Protein AF-A0A250FN52-F1 (afdb_monomer)

Secondary structure (DSSP, 8-state):
--EE----SSPPP-TTEEEEEEEEETTEEEEEEE-TT--EEEEEEESEEEEEE-S-TTPEEEEEEEEEEEETTEEEEEEEEEETTT-SEEEEEEEE-

Mean predicted aligned error: 5.68 Å

Nearest PDB structures (foldseek):
  8jr3-assembly2_F  TM=3.611E-01  e=1.504E-01  Hendra virus horse/Australia/Hendra/1994
  6vy6-assembly1_A  TM=3.666E-01  e=4.525E-01  Henipavirus hendraense
  6vy4-assembly1_A  TM=3.700E-01  e=4.769E-01  Henipavirus hendraense
  7txz-assembly1_A  TM=3.564E-01  e=5.297E-01  Henipavirus nipahense
  6q84-assembly1_C  TM=3.664E-01  e=1.226E+00  Saccharomyces cerevisiae S288C

Radius of gyration: 12.92 Å; Cα contacts (8 Å, |Δi|>4): 225; chains: 1; bounding box: 29×29×34 Å

Organism: NCBI:txid1017

Solvent-accessible surface area (backbone atoms only — not comparable to full-atom values): 5523 Å² total; per-residue (Å²): 124,82,46,74,69,84,82,67,97,57,66,74,84,44,61,62,12,26,50,74,45,80,47,77,56,95,68,32,42,35,45,28,36,30,39,81,85,72,49,74,47,43,39,41,41,55,57,66,80,44,77,52,70,75,80,60,76,70,40,46,24,46,43,50,48,62,46,82,50,79,55,98,90,39,48,34,42,35,43,38,34,23,28,55,88,75,73,41,76,37,35,38,38,30,26,55,112

Structure (mmCIF, N/CA/C/O backbone):
data_AF-A0A250FN52-F1
#
_entry.id   AF-A0A250FN52-F1
#
loop_
_atom_site.group_PDB
_atom_site.id
_atom_site.type_symbol
_atom_site.label_atom_id
_atom_site.label_alt_id
_atom_site.label_comp_id
_atom_sit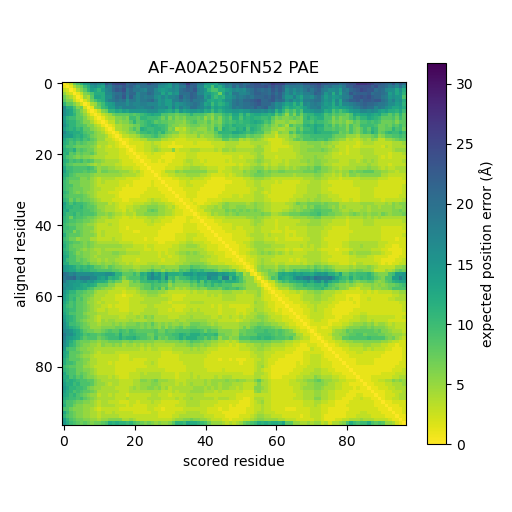e.label_asym_id
_atom_site.label_entity_id
_atom_site.label_seq_id
_atom_site.pdbx_PDB_ins_code
_atom_site.Cartn_x
_atom_site.Cartn_y
_atom_site.Cartn_z
_atom_site.occupancy
_atom_site.B_iso_or_equiv
_atom_site.auth_seq_id
_atom_site.auth_comp_id
_atom_site.auth_asym_id
_atom_site.auth_atom_id
_atom_site.pdbx_PDB_model_num
ATOM 1 N N . MET A 1 1 ? -1.588 -16.555 -3.034 1.00 40.34 1 MET A N 1
ATOM 2 C CA . MET A 1 1 ? -2.085 -16.630 -1.644 1.00 40.34 1 MET A CA 1
ATOM 3 C C . MET A 1 1 ? -2.516 -15.227 -1.284 1.00 40.34 1 MET A C 1
ATOM 5 O O . MET A 1 1 ? -1.674 -14.344 -1.355 1.00 40.34 1 MET A O 1
ATOM 9 N N . ASP A 1 2 ? -3.797 -15.020 -0.983 1.00 45.38 2 ASP A N 1
ATOM 10 C CA . ASP A 1 2 ? -4.304 -13.715 -0.552 1.00 45.38 2 ASP A CA 1
ATOM 11 C C . ASP A 1 2 ? -3.856 -13.479 0.892 1.00 45.38 2 ASP A C 1
ATOM 13 O O . ASP A 1 2 ? -4.302 -14.162 1.816 1.00 45.38 2 ASP A O 1
ATOM 17 N N . SER A 1 3 ? -2.923 -12.554 1.090 1.00 53.44 3 SER A N 1
ATOM 18 C CA . SER A 1 3 ? -2.484 -12.135 2.420 1.00 53.44 3 SER A CA 1
ATOM 19 C C . SER A 1 3 ? -3.480 -11.117 2.971 1.00 53.44 3 SER A C 1
ATOM 21 O O . SER A 1 3 ? -3.559 -9.981 2.497 1.00 53.44 3 SER A O 1
ATOM 23 N N . LEU A 1 4 ? -4.260 -11.529 3.972 1.00 49.25 4 LEU A N 1
ATOM 24 C CA . LEU A 1 4 ? -5.088 -10.620 4.759 1.00 49.25 4 LEU A CA 1
ATOM 25 C C . LEU A 1 4 ? -4.156 -9.756 5.626 1.00 49.25 4 LEU A C 1
ATOM 27 O O . LEU A 1 4 ? -3.379 -10.293 6.418 1.00 49.25 4 LEU A O 1
ATOM 31 N N . PHE A 1 5 ? -4.188 -8.435 5.457 1.00 57.41 5 PHE A N 1
ATOM 32 C CA . PHE A 1 5 ? -3.276 -7.531 6.159 1.00 57.41 5 PHE A CA 1
ATOM 33 C C . PHE A 1 5 ? -3.875 -7.153 7.526 1.00 57.41 5 PHE A C 1
ATOM 35 O O . PHE A 1 5 ? -4.737 -6.286 7.601 1.00 57.41 5 PHE A O 1
ATOM 42 N N . LEU A 1 6 ? -3.465 -7.842 8.601 1.00 52.12 6 LEU A N 1
ATOM 43 C CA . LEU A 1 6 ? -4.045 -7.704 9.956 1.00 52.12 6 LEU A CA 1
ATOM 44 C C . LEU A 1 6 ? -3.027 -7.339 11.060 1.00 52.12 6 LEU A C 1
ATOM 46 O O . LEU A 1 6 ? -3.176 -7.762 12.202 1.00 52.12 6 LEU A O 1
ATOM 50 N N . GLY A 1 7 ? -1.992 -6.552 10.755 1.00 52.28 7 GLY A N 1
ATOM 51 C CA . GLY A 1 7 ? -1.130 -5.991 11.810 1.00 52.28 7 GLY A CA 1
ATOM 52 C C . GLY A 1 7 ? 0.360 -6.198 11.599 1.00 52.28 7 GLY A C 1
ATOM 53 O O . GLY A 1 7 ? 1.032 -6.809 12.425 1.00 52.28 7 GLY A O 1
ATOM 54 N N . ILE A 1 8 ? 0.886 -5.666 10.498 1.00 56.09 8 ILE A N 1
ATOM 55 C CA . ILE A 1 8 ? 2.330 -5.476 10.345 1.00 56.09 8 ILE A CA 1
ATOM 56 C C . ILE A 1 8 ? 2.627 -4.011 10.654 1.00 56.09 8 ILE A C 1
ATOM 58 O O . ILE A 1 8 ? 1.983 -3.138 10.077 1.00 56.09 8 ILE A O 1
ATOM 62 N N . ASP A 1 9 ? 3.612 -3.732 11.513 1.00 57.59 9 ASP A N 1
ATOM 63 C CA . ASP A 1 9 ? 4.033 -2.355 11.829 1.00 57.59 9 ASP A CA 1
ATOM 64 C C . ASP A 1 9 ? 4.478 -1.580 10.576 1.00 57.59 9 ASP A C 1
ATOM 66 O O . ASP A 1 9 ? 4.441 -0.347 10.553 1.00 57.59 9 ASP A O 1
ATOM 70 N N . ARG A 1 10 ? 4.911 -2.299 9.528 1.00 62.47 10 ARG A N 1
ATOM 71 C CA . ARG A 1 10 ? 5.365 -1.749 8.247 1.00 62.47 10 ARG A CA 1
ATOM 72 C C . ARG A 1 10 ? 4.967 -2.642 7.079 1.00 62.47 10 ARG A C 1
ATOM 74 O O . ARG A 1 10 ? 5.075 -3.866 7.158 1.00 62.47 10 ARG A O 1
ATOM 81 N N . PHE A 1 11 ? 4.564 -2.016 5.980 1.00 71.88 11 PHE A N 1
ATOM 82 C CA . PHE A 1 11 ? 4.412 -2.688 4.695 1.00 71.88 11 PHE A CA 1
ATOM 83 C C . PHE A 1 11 ? 5.775 -3.180 4.173 1.00 71.88 11 PHE A C 1
ATOM 85 O O . PHE A 1 11 ? 6.787 -2.525 4.444 1.00 71.88 11 PHE A O 1
ATOM 92 N N . PRO A 1 12 ? 5.853 -4.315 3.451 1.00 69.25 12 PRO A N 1
ATOM 93 C CA . PRO A 1 12 ? 7.108 -4.720 2.831 1.00 69.25 12 PRO A CA 1
ATOM 94 C C . PRO A 1 12 ? 7.574 -3.668 1.821 1.00 69.25 12 PRO A C 1
ATOM 96 O O . PRO A 1 12 ? 6.758 -3.013 1.172 1.00 69.25 12 PRO A O 1
ATOM 99 N N . THR A 1 13 ? 8.886 -3.529 1.657 1.00 72.81 13 THR A N 1
ATOM 100 C CA . THR A 1 13 ? 9.454 -2.667 0.620 1.00 72.81 13 THR A CA 1
ATOM 101 C C . THR A 1 13 ? 9.225 -3.301 -0.755 1.00 72.81 13 THR A C 1
ATOM 103 O O . THR A 1 13 ? 9.601 -4.452 -0.970 1.00 72.81 13 THR A O 1
ATOM 106 N N . TYR A 1 14 ? 8.617 -2.549 -1.674 1.00 77.31 14 TYR A N 1
ATOM 107 C CA . TYR A 1 14 ? 8.353 -2.940 -3.067 1.00 77.31 14 TYR A CA 1
ATOM 108 C C . TYR A 1 14 ? 9.069 -2.001 -4.051 1.00 77.31 14 TYR A C 1
ATOM 110 O O . TYR A 1 14 ? 8.481 -1.573 -5.039 1.00 77.31 14 TYR A O 1
ATOM 118 N N . THR A 1 15 ? 10.329 -1.655 -3.767 1.00 74.62 15 THR A N 1
ATOM 119 C CA . THR A 1 15 ? 11.183 -0.913 -4.712 1.00 74.62 15 THR A CA 1
ATOM 120 C C . THR A 1 15 ? 11.241 -1.659 -6.045 1.00 74.62 15 THR A C 1
ATOM 122 O O . THR A 1 15 ? 11.391 -2.885 -6.043 1.00 74.62 15 THR A O 1
ATOM 125 N N . ASP A 1 16 ? 11.116 -0.937 -7.157 1.00 80.81 16 ASP A N 1
ATOM 126 C CA . ASP A 1 16 ? 11.084 -1.482 -8.527 1.00 80.81 16 ASP A CA 1
ATOM 127 C C . ASP A 1 16 ? 9.886 -2.418 -8.813 1.00 80.81 16 ASP A C 1
ATOM 129 O O . ASP A 1 16 ? 9.894 -3.201 -9.767 1.00 80.81 16 ASP A O 1
ATOM 133 N N . GLY A 1 17 ? 8.854 -2.389 -7.963 1.00 87.38 17 GLY A N 1
ATOM 134 C CA . GLY A 1 17 ? 7.561 -3.013 -8.234 1.00 87.38 17 GLY A CA 1
ATOM 135 C C . GLY A 1 17 ? 6.596 -2.046 -8.913 1.00 87.38 17 GLY A C 1
ATOM 136 O O . GLY A 1 17 ? 6.850 -0.855 -8.979 1.00 87.38 17 GLY A O 1
ATOM 137 N N . GLN A 1 18 ? 5.449 -2.537 -9.369 1.00 90.19 18 GLN A N 1
ATOM 138 C CA . GLN A 1 18 ? 4.388 -1.716 -9.952 1.00 90.19 18 GLN A CA 1
ATOM 139 C C . GLN A 1 18 ? 3.021 -2.084 -9.380 1.00 90.19 18 GLN A C 1
ATOM 141 O O . GLN A 1 18 ? 2.769 -3.232 -8.988 1.00 90.19 18 GLN A O 1
ATOM 146 N N . ILE A 1 19 ? 2.113 -1.108 -9.369 1.00 89.12 19 ILE A N 1
ATOM 147 C CA . ILE A 1 19 ? 0.695 -1.354 -9.093 1.00 89.12 19 ILE A CA 1
ATOM 148 C C . ILE A 1 19 ? 0.079 -1.986 -10.342 1.00 89.12 19 ILE A C 1
ATOM 150 O O . ILE A 1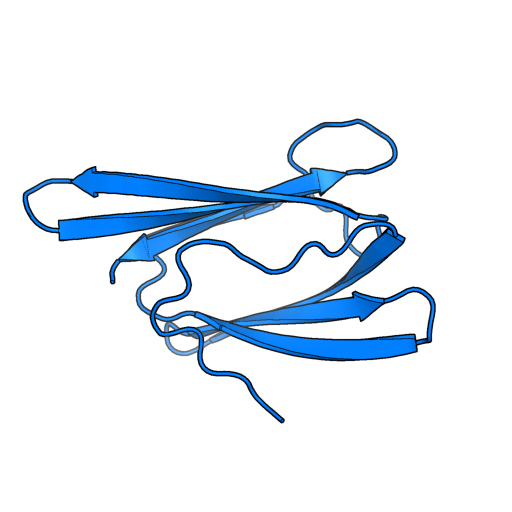 19 ? -0.059 -1.325 -11.371 1.00 89.12 19 ILE A O 1
ATOM 154 N N . PHE A 1 20 ? -0.300 -3.260 -10.234 1.00 87.19 20 PHE A N 1
ATOM 155 C CA . PHE A 1 20 ? -0.889 -4.032 -11.327 1.00 87.19 20 PHE A CA 1
ATOM 156 C C . PHE A 1 20 ? -2.416 -3.914 -11.360 1.00 87.19 20 PHE A C 1
ATOM 158 O O . PHE A 1 20 ? -3.013 -3.749 -12.419 1.00 87.19 20 PHE A O 1
ATOM 165 N N . GLU A 1 21 ? -3.059 -3.985 -10.194 1.00 89.75 21 GLU A N 1
ATOM 166 C CA . GLU A 1 21 ? -4.512 -3.882 -10.077 1.00 89.75 21 GLU A CA 1
ATOM 167 C C . GLU A 1 21 ? -4.897 -3.244 -8.741 1.00 89.75 21 GLU A C 1
ATOM 169 O O . GLU A 1 21 ? -4.332 -3.561 -7.690 1.00 89.75 21 GLU A O 1
ATOM 174 N N . LEU A 1 22 ? -5.893 -2.361 -8.795 1.00 89.06 22 LEU A N 1
ATOM 175 C CA . LEU A 1 22 ? -6.561 -1.803 -7.630 1.00 89.06 22 LEU A CA 1
ATOM 176 C C . LEU A 1 22 ? -8.055 -2.093 -7.750 1.00 89.06 22 LEU A C 1
ATOM 178 O O . LEU A 1 22 ? -8.703 -1.653 -8.699 1.00 89.06 22 LEU A O 1
ATOM 182 N N . PHE A 1 23 ? -8.605 -2.821 -6.786 1.00 90.62 23 PHE A N 1
ATOM 183 C CA . PHE A 1 23 ? -10.005 -3.227 -6.806 1.00 90.62 23 PHE A CA 1
ATOM 184 C C . PHE A 1 23 ? -10.679 -2.913 -5.476 1.00 90.62 23 PHE A C 1
ATOM 186 O O . PHE A 1 23 ? -10.198 -3.324 -4.424 1.00 90.62 23 PHE A O 1
ATOM 193 N N . TYR A 1 24 ? -11.811 -2.209 -5.515 1.00 90.12 24 TYR A N 1
ATOM 194 C CA . TYR A 1 24 ? -12.585 -1.877 -4.322 1.00 90.12 24 TYR A CA 1
ATOM 195 C C . TYR A 1 24 ? -14.025 -2.372 -4.456 1.00 90.12 24 TYR A C 1
ATOM 197 O O . TYR A 1 24 ? -14.789 -1.873 -5.281 1.00 90.12 24 TYR A O 1
ATOM 205 N N . GLN A 1 25 ? -14.403 -3.355 -3.639 1.00 90.81 25 GLN A N 1
ATOM 206 C CA . GLN A 1 25 ? -15.765 -3.891 -3.599 1.00 90.81 25 GLN A CA 1
ATOM 207 C C . GLN A 1 25 ? -16.094 -4.395 -2.194 1.00 90.81 25 GLN A C 1
ATOM 209 O O . GLN A 1 25 ? -15.236 -4.955 -1.516 1.00 90.81 25 GLN A O 1
ATOM 214 N N . ASN A 1 26 ? -17.352 -4.236 -1.769 1.00 88.12 26 ASN A N 1
ATOM 215 C CA . ASN A 1 26 ? -17.856 -4.740 -0.485 1.00 88.12 26 ASN A CA 1
ATOM 216 C C . ASN A 1 26 ? -17.000 -4.297 0.719 1.00 88.12 26 ASN A C 1
ATOM 218 O O . ASN A 1 26 ? -16.736 -5.092 1.616 1.00 88.12 26 ASN A O 1
ATOM 222 N N . ASN A 1 27 ? -16.556 -3.034 0.725 1.00 85.19 27 ASN A N 1
ATOM 223 C CA . ASN A 1 27 ? -15.679 -2.446 1.749 1.00 85.19 27 ASN A CA 1
ATOM 224 C C . ASN A 1 27 ? -14.305 -3.124 1.896 1.00 85.19 27 ASN A C 1
ATOM 226 O O . ASN A 1 27 ? -13.646 -2.978 2.927 1.00 85.19 27 ASN A O 1
ATOM 230 N N . VAL A 1 28 ? -13.861 -3.842 0.863 1.00 89.81 28 VAL A N 1
ATOM 231 C CA . VAL A 1 28 ? -12.528 -4.438 0.785 1.00 89.81 28 VAL A CA 1
ATOM 232 C C . VAL A 1 28 ? -11.754 -3.764 -0.337 1.00 89.81 28 VAL A C 1
ATOM 234 O O . VAL A 1 28 ? -12.185 -3.794 -1.492 1.00 89.81 28 VAL A O 1
ATOM 237 N N . LEU A 1 29 ? -10.601 -3.183 -0.008 1.00 91.75 29 LEU A N 1
ATOM 238 C CA . LEU A 1 29 ? -9.623 -2.735 -0.993 1.00 91.75 29 LEU A CA 1
ATOM 239 C C . LEU A 1 29 ? -8.607 -3.844 -1.222 1.00 91.75 29 LEU A C 1
ATOM 241 O O . LEU A 1 29 ? -7.914 -4.261 -0.295 1.00 91.75 29 LEU A O 1
ATOM 245 N N . LYS A 1 30 ? -8.510 -4.305 -2.463 1.00 92.50 30 LYS A N 1
ATOM 246 C CA . LYS A 1 30 ? -7.467 -5.210 -2.920 1.00 92.50 30 LYS A CA 1
ATOM 247 C C . LYS A 1 30 ? -6.427 -4.426 -3.706 1.00 92.50 30 LYS A C 1
ATOM 249 O O . LYS A 1 30 ? -6.763 -3.752 -4.678 1.00 92.50 30 LYS A O 1
ATOM 254 N N . LEU A 1 31 ? -5.179 -4.531 -3.269 1.00 90.69 31 LEU A N 1
ATOM 255 C CA . LEU A 1 31 ? -4.010 -3.976 -3.937 1.00 90.69 31 LEU A CA 1
ATOM 256 C C . LEU A 1 31 ? -3.155 -5.132 -4.445 1.00 90.69 31 LEU A C 1
ATOM 258 O O . LEU A 1 31 ? -2.592 -5.882 -3.646 1.00 90.69 31 LEU A O 1
ATOM 262 N N . THR A 1 32 ? -3.053 -5.263 -5.760 1.00 91.12 32 THR A N 1
ATOM 263 C CA . THR A 1 32 ? -2.211 -6.264 -6.409 1.00 91.12 32 THR A CA 1
ATOM 264 C C . THR A 1 32 ? -0.953 -5.587 -6.928 1.00 91.12 32 THR A C 1
ATOM 266 O O . THR A 1 32 ? -1.011 -4.703 -7.786 1.00 91.12 32 THR A O 1
ATOM 269 N N . LEU A 1 33 ? 0.188 -6.009 -6.394 1.00 89.56 33 LEU A N 1
ATOM 270 C CA . LEU A 1 33 ? 1.511 -5.532 -6.768 1.00 89.56 33 LEU A CA 1
ATOM 271 C C . LEU A 1 33 ? 2.235 -6.596 -7.580 1.00 89.56 33 LEU A C 1
ATOM 273 O O . LEU A 1 33 ? 2.077 -7.794 -7.330 1.00 89.56 33 LEU A O 1
ATOM 277 N N . LYS A 1 34 ? 3.052 -6.144 -8.524 1.00 90.75 34 LYS A N 1
ATOM 278 C CA . LYS A 1 34 ? 3.923 -6.991 -9.330 1.00 90.75 34 LYS A CA 1
ATOM 279 C C . LYS A 1 34 ? 5.361 -6.512 -9.186 1.00 90.75 34 LYS A C 1
ATOM 281 O O . LYS A 1 34 ? 5.621 -5.336 -9.409 1.00 90.75 34 LYS A O 1
ATOM 286 N N . ASP A 1 35 ? 6.276 -7.395 -8.804 1.00 88.38 35 ASP A N 1
ATOM 287 C CA . ASP A 1 35 ? 7.703 -7.062 -8.734 1.00 88.38 35 ASP A CA 1
ATOM 288 C C . ASP A 1 35 ? 8.416 -7.239 -10.090 1.00 88.38 35 ASP A C 1
ATOM 290 O O . ASP A 1 35 ? 7.857 -7.780 -11.050 1.00 88.38 35 ASP A O 1
ATOM 294 N N . TYR A 1 36 ? 9.676 -6.802 -10.168 1.00 84.38 36 TYR A N 1
ATOM 295 C CA . TYR A 1 36 ? 10.527 -6.946 -11.356 1.00 84.38 36 TYR A CA 1
ATOM 296 C C . TYR A 1 36 ? 10.818 -8.408 -11.754 1.00 84.38 36 TYR A C 1
ATOM 298 O O . TYR A 1 36 ? 11.262 -8.667 -12.872 1.00 84.38 36 TYR A O 1
ATOM 306 N N . GLN A 1 37 ? 10.599 -9.375 -10.854 1.00 88.38 37 GLN A N 1
ATOM 307 C CA . GLN A 1 37 ? 10.714 -10.812 -11.132 1.00 88.38 37 GLN A CA 1
ATOM 308 C C . GLN A 1 37 ? 9.388 -11.407 -11.618 1.00 88.38 37 GLN A C 1
ATOM 310 O O . GLN A 1 37 ? 9.254 -12.631 -11.667 1.00 88.38 37 GLN A O 1
ATOM 315 N N . GLU A 1 38 ? 8.411 -10.561 -11.959 1.00 86.38 38 GLU A N 1
ATOM 316 C CA . GLU A 1 38 ? 7.065 -10.943 -12.382 1.00 86.38 38 GLU A CA 1
ATOM 317 C C . GLU A 1 38 ? 6.255 -11.656 -11.283 1.00 86.38 38 GLU A C 1
ATOM 319 O O . GLU A 1 38 ? 5.223 -12.273 -11.566 1.00 86.38 38 GLU A O 1
ATOM 324 N N . LYS A 1 39 ? 6.675 -11.578 -10.012 1.00 89.56 39 LYS A N 1
ATOM 325 C CA . LYS A 1 39 ? 5.907 -12.142 -8.898 1.00 89.56 39 LYS A CA 1
ATOM 326 C C . LYS A 1 39 ? 4.779 -11.198 -8.530 1.00 89.56 39 LYS A C 1
ATOM 328 O O . LYS A 1 39 ? 4.978 -9.999 -8.358 1.00 89.56 39 LYS A O 1
ATOM 333 N N . ILE A 1 40 ? 3.597 -11.780 -8.365 1.00 90.31 40 ILE A N 1
ATOM 334 C CA . ILE A 1 40 ? 2.371 -11.056 -8.047 1.00 90.31 40 ILE A CA 1
ATOM 335 C C . ILE A 1 40 ? 1.983 -11.333 -6.596 1.00 90.31 40 ILE A C 1
ATOM 337 O O . ILE A 1 40 ? 1.901 -12.492 -6.178 1.00 90.31 40 ILE A O 1
ATOM 341 N N . VAL A 1 41 ? 1.712 -10.269 -5.842 1.00 88.31 41 VAL A N 1
ATOM 342 C CA . VAL A 1 41 ? 1.215 -10.340 -4.465 1.00 88.31 41 VAL A CA 1
ATOM 343 C C . VAL A 1 41 ? -0.022 -9.463 -4.327 1.00 88.31 41 VAL A C 1
ATOM 345 O O . VAL A 1 41 ? -0.013 -8.299 -4.720 1.00 88.31 41 VAL A O 1
ATOM 348 N N . THR A 1 42 ? -1.078 -10.021 -3.737 1.00 90.44 42 THR A N 1
ATOM 349 C CA . THR A 1 42 ? -2.328 -9.305 -3.468 1.00 90.44 42 THR A CA 1
ATOM 350 C C . THR A 1 42 ? -2.506 -9.096 -1.970 1.00 90.44 42 THR A C 1
ATOM 352 O O . THR A 1 42 ? -2.416 -10.028 -1.163 1.00 90.44 42 THR A O 1
ATOM 355 N N .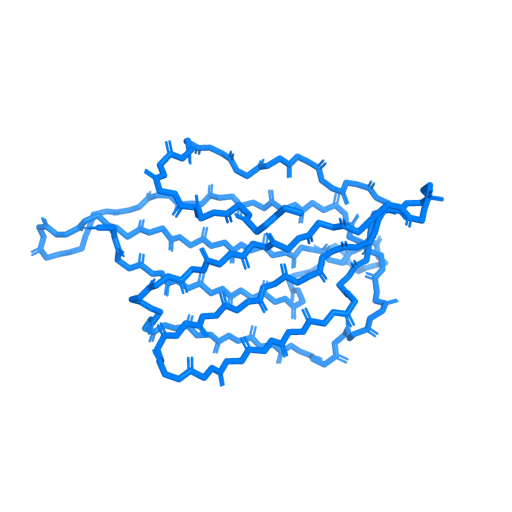 TYR A 1 43 ? -2.796 -7.852 -1.614 1.00 88.69 43 TYR A N 1
ATOM 356 C CA . TYR A 1 43 ? -3.096 -7.403 -0.264 1.00 88.69 43 TYR A CA 1
ATOM 357 C C . TYR A 1 43 ? -4.558 -7.027 -0.164 1.00 88.69 43 TYR A C 1
ATOM 359 O O . TYR A 1 43 ? -5.076 -6.354 -1.049 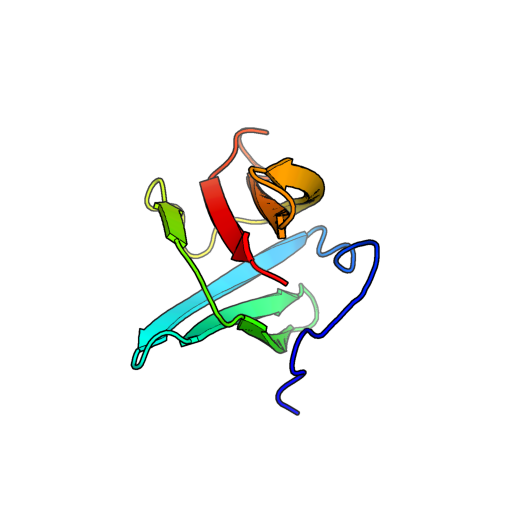1.00 88.69 43 TYR A O 1
ATOM 367 N N . SER A 1 44 ? -5.216 -7.451 0.911 1.00 90.38 44 SER A N 1
ATOM 368 C CA . SER A 1 44 ? -6.599 -7.067 1.201 1.00 90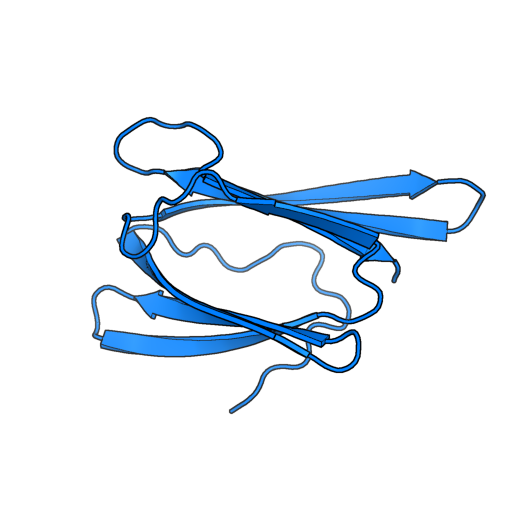.38 44 SER A CA 1
ATOM 369 C C . SER A 1 44 ? -6.654 -6.205 2.454 1.00 90.38 44 SER A C 1
ATOM 371 O O . SER A 1 44 ? -6.161 -6.617 3.505 1.00 90.38 44 SER A O 1
ATOM 373 N N . PHE A 1 45 ? -7.293 -5.046 2.333 1.00 89.31 45 PHE A N 1
ATOM 374 C CA . PHE A 1 45 ? -7.528 -4.095 3.410 1.00 89.31 45 PHE A CA 1
ATOM 375 C C . PHE A 1 45 ? -9.027 -3.918 3.633 1.00 89.31 45 PHE A C 1
ATOM 377 O O . PHE A 1 45 ? -9.805 -3.836 2.680 1.00 89.31 45 PHE A O 1
ATOM 384 N N . LEU A 1 46 ? -9.419 -3.856 4.901 1.00 90.69 46 LEU A N 1
ATOM 385 C CA . LEU A 1 46 ? -10.790 -3.627 5.352 1.00 90.69 46 LEU A CA 1
ATOM 386 C C . LEU A 1 46 ? -10.908 -2.221 5.945 1.00 90.69 46 LEU A C 1
ATOM 388 O O . LEU A 1 46 ? -9.895 -1.575 6.186 1.00 90.69 46 LEU A O 1
ATOM 392 N N . ASN A 1 47 ? -12.137 -1.757 6.191 1.00 89.88 47 ASN A N 1
ATOM 393 C CA . ASN A 1 47 ? -12.417 -0.503 6.909 1.00 89.88 47 ASN A CA 1
ATOM 394 C C . ASN A 1 47 ? -11.752 0.743 6.294 1.00 89.88 47 ASN A C 1
ATOM 396 O O . ASN A 1 47 ? -11.324 1.655 7.004 1.00 89.88 47 ASN A O 1
ATOM 400 N N . ILE A 1 48 ? -11.661 0.779 4.964 1.00 91.56 48 ILE A N 1
ATOM 401 C CA . ILE A 1 48 ? -11.112 1.911 4.216 1.00 91.56 48 ILE A CA 1
ATOM 402 C C . ILE A 1 48 ? -12.086 3.081 4.316 1.00 91.56 48 ILE A C 1
ATOM 404 O O . ILE A 1 48 ? -13.246 2.960 3.924 1.00 91.56 48 ILE A O 1
ATOM 408 N N . PHE A 1 49 ? -11.612 4.222 4.805 1.00 90.56 49 PHE A N 1
ATOM 409 C CA . PHE A 1 49 ? -12.423 5.441 4.918 1.00 90.56 49 PHE A CA 1
ATOM 410 C C . PHE A 1 49 ? -11.866 6.606 4.093 1.00 90.56 49 PHE A C 1
ATOM 412 O O . PHE A 1 49 ? -12.550 7.608 3.892 1.00 90.56 49 PHE A O 1
ATOM 419 N N . GLN A 1 50 ? -10.639 6.477 3.587 1.00 91.75 50 GLN A N 1
ATOM 420 C CA . GLN A 1 50 ? -10.034 7.430 2.665 1.00 91.75 50 GLN A CA 1
ATOM 421 C C . GLN A 1 50 ? -9.253 6.670 1.593 1.00 91.75 50 GLN A C 1
ATOM 423 O O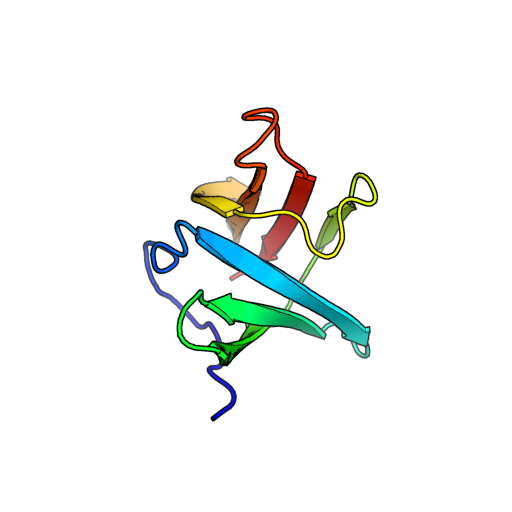 . GLN A 1 50 ? -8.461 5.792 1.918 1.00 91.75 50 GLN A O 1
ATOM 428 N N . LEU A 1 51 ? -9.453 7.030 0.326 1.00 91.06 51 LEU A N 1
ATOM 429 C CA . LEU A 1 51 ? -8.710 6.515 -0.823 1.00 91.06 51 LEU A CA 1
ATOM 430 C C . LEU A 1 51 ? -8.508 7.660 -1.819 1.00 91.06 51 LEU A C 1
ATOM 432 O O . LEU A 1 51 ? -9.456 8.381 -2.127 1.00 91.06 51 LEU A O 1
ATOM 436 N N . SER A 1 52 ? -7.286 7.822 -2.312 1.00 90.25 52 SER A N 1
ATOM 437 C CA . SER A 1 52 ? -6.924 8.792 -3.344 1.00 90.25 52 SER A CA 1
ATOM 438 C C . SER A 1 52 ? -5.968 8.154 -4.339 1.00 90.25 52 SER A C 1
ATOM 440 O O . SER A 1 52 ? -5.084 7.388 -3.951 1.00 90.25 52 SER A O 1
ATOM 442 N N . PHE A 1 53 ? -6.140 8.490 -5.613 1.00 86.38 53 PHE A N 1
ATOM 443 C CA . PHE A 1 53 ? -5.297 8.020 -6.704 1.00 86.38 53 PHE A CA 1
ATOM 444 C C . PHE A 1 53 ? -5.107 9.144 -7.724 1.00 86.38 53 PHE A C 1
ATOM 446 O O . PHE A 1 53 ? -6.068 9.812 -8.101 1.00 86.38 53 PHE A O 1
ATOM 453 N N . GLU A 1 54 ? -3.876 9.333 -8.192 1.00 81.19 54 GLU A N 1
ATOM 454 C CA . GLU A 1 54 ? -3.526 10.377 -9.168 1.00 81.19 54 GLU A CA 1
ATOM 455 C C . GLU A 1 54 ? -3.382 9.830 -10.610 1.00 81.19 54 GLU A C 1
ATOM 457 O O . GLU A 1 54 ? -2.813 10.484 -11.475 1.00 81.19 54 GLU A O 1
ATOM 462 N N . ASN A 1 55 ? -3.975 8.659 -10.902 1.00 67.56 55 ASN A N 1
ATOM 463 C CA . ASN A 1 55 ? -4.015 7.984 -12.220 1.00 67.56 55 ASN A CA 1
ATOM 464 C C . ASN A 1 55 ? -2.704 7.358 -12.742 1.00 67.56 55 ASN A C 1
ATOM 466 O O . ASN A 1 55 ? -2.574 7.115 -13.941 1.00 67.56 55 ASN A O 1
ATOM 470 N N . TYR A 1 56 ? -1.769 6.996 -11.868 1.00 67.44 56 TYR A N 1
ATOM 471 C CA . TYR A 1 56 ? -0.490 6.392 -12.266 1.00 67.44 56 TYR A CA 1
ATOM 472 C C . TYR A 1 56 ? -0.467 4.851 -12.193 1.00 67.44 56 TYR A C 1
ATOM 474 O O . TYR A 1 56 ? 0.349 4.245 -11.502 1.00 67.44 56 TYR A O 1
ATOM 482 N N . LEU A 1 57 ? -1.393 4.179 -12.884 1.00 67.50 57 LEU A N 1
ATOM 483 C CA . LEU A 1 57 ? -1.351 2.712 -12.986 1.00 67.50 57 LEU A CA 1
ATOM 484 C C . LEU A 1 57 ? -0.178 2.271 -13.879 1.00 67.50 57 LEU A C 1
ATOM 486 O O . LEU A 1 57 ? 0.046 2.866 -14.933 1.00 67.50 57 LEU A O 1
ATOM 490 N N . ASN A 1 58 ? 0.523 1.201 -13.485 1.00 74.06 58 ASN A N 1
ATOM 491 C CA . ASN A 1 58 ? 1.777 0.720 -14.094 1.00 74.06 58 ASN A CA 1
ATOM 492 C C . ASN A 1 58 ? 2.988 1.654 -13.934 1.00 74.06 58 ASN A C 1
ATOM 494 O O . ASN A 1 58 ? 3.926 1.585 -14.728 1.00 74.06 58 ASN A O 1
ATOM 498 N N . GLU A 1 59 ? 2.974 2.537 -12.937 1.00 81.81 59 GLU A N 1
ATOM 499 C CA . GLU A 1 59 ? 4.174 3.270 -12.557 1.00 81.81 59 GLU A CA 1
ATOM 500 C C . GLU A 1 59 ? 5.027 2.457 -11.576 1.00 81.81 59 GLU A C 1
ATOM 502 O O . GLU A 1 59 ? 4.498 1.764 -10.697 1.00 81.81 59 GLU A O 1
ATOM 507 N N . ASP A 1 60 ? 6.347 2.557 -11.741 1.00 88.56 60 ASP A N 1
ATOM 508 C CA . ASP A 1 60 ? 7.310 1.964 -10.823 1.00 88.56 60 ASP A CA 1
ATOM 509 C C . ASP A 1 60 ? 7.201 2.622 -9.441 1.00 88.56 60 ASP A C 1
ATOM 511 O O . ASP A 1 60 ? 7.093 3.845 -9.294 1.00 88.56 60 ASP A O 1
ATOM 515 N N . ILE A 1 61 ? 7.229 1.787 -8.413 1.00 90.12 61 ILE A N 1
ATOM 516 C CA . ILE A 1 61 ? 7.128 2.158 -7.010 1.00 90.12 61 ILE A CA 1
ATOM 517 C C . ILE A 1 61 ? 8.533 2.475 -6.500 1.00 90.12 61 ILE A C 1
ATOM 519 O O . ILE A 1 61 ? 9.417 1.617 -6.508 1.00 90.12 61 ILE A O 1
ATOM 523 N N . ASP A 1 62 ? 8.707 3.697 -6.000 1.00 90.56 62 ASP A N 1
ATOM 524 C CA . ASP A 1 62 ? 9.887 4.084 -5.222 1.00 90.56 62 ASP A CA 1
ATOM 525 C C . ASP A 1 62 ? 9.816 3.436 -3.838 1.00 90.56 62 ASP A C 1
ATOM 527 O O . ASP A 1 62 ? 10.669 2.662 -3.411 1.00 90.56 62 ASP A O 1
ATOM 531 N N . GLU A 1 63 ? 8.725 3.727 -3.131 1.00 90.00 63 GLU A N 1
ATOM 532 C CA . GLU A 1 63 ? 8.5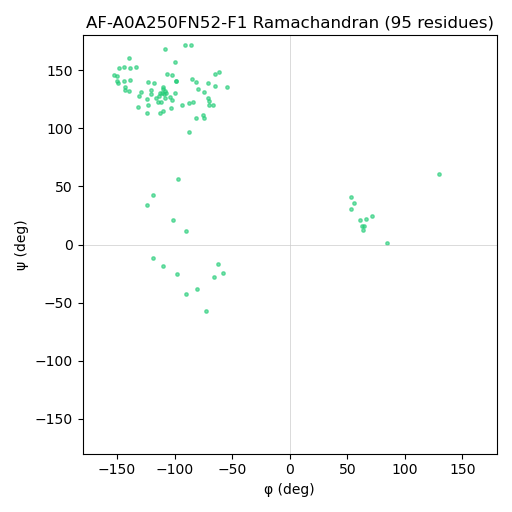66 3.379 -1.732 1.00 90.00 63 GLU A CA 1
ATOM 533 C C . GLU A 1 63 ? 7.087 3.208 -1.382 1.00 90.00 63 GLU A C 1
ATOM 535 O O . GLU A 1 63 ? 6.213 3.925 -1.875 1.00 90.00 63 GLU A O 1
ATOM 540 N N . ILE A 1 64 ? 6.814 2.278 -0.464 1.00 90.56 64 ILE A N 1
ATOM 541 C CA . ILE A 1 64 ? 5.530 2.184 0.228 1.00 90.56 64 ILE A CA 1
ATOM 542 C C . ILE A 1 64 ? 5.755 2.590 1.679 1.00 90.56 64 ILE A C 1
ATOM 544 O O . ILE A 1 64 ? 6.454 1.906 2.426 1.00 90.56 64 ILE A O 1
ATOM 548 N N . ARG A 1 65 ? 5.147 3.703 2.084 1.00 90.12 65 ARG A N 1
ATOM 549 C CA . ARG A 1 65 ? 5.212 4.222 3.450 1.00 90.12 65 ARG A CA 1
ATOM 550 C C . ARG A 1 65 ? 3.970 3.833 4.232 1.00 90.12 65 ARG A C 1
ATOM 552 O O . ARG A 1 65 ? 2.853 3.873 3.718 1.00 90.12 65 ARG A O 1
ATOM 559 N N . THR A 1 66 ? 4.182 3.499 5.498 1.00 89.88 66 THR A N 1
ATOM 560 C CA . THR A 1 66 ? 3.125 3.215 6.470 1.00 89.88 66 THR A CA 1
ATOM 561 C C . THR A 1 66 ? 3.185 4.264 7.571 1.00 89.88 66 THR A C 1
ATOM 563 O O . THR A 1 66 ? 4.237 4.457 8.182 1.00 89.88 66 THR A O 1
ATOM 566 N N . PHE A 1 67 ? 2.064 4.931 7.828 1.00 89.19 67 PHE A N 1
ATOM 567 C CA . PHE A 1 67 ? 1.922 5.918 8.892 1.00 89.19 67 PHE A CA 1
ATOM 568 C C . PHE A 1 67 ? 0.833 5.471 9.857 1.00 89.19 67 PHE A C 1
ATOM 570 O O . PHE A 1 67 ? -0.255 5.083 9.433 1.00 89.19 67 PHE A O 1
ATOM 577 N N . TRP A 1 68 ? 1.136 5.552 11.147 1.00 89.12 68 TRP A N 1
ATOM 578 C CA . TRP A 1 68 ? 0.228 5.181 12.222 1.00 89.12 68 TRP A CA 1
ATOM 579 C C . TRP A 1 68 ? -0.167 6.418 13.010 1.00 89.12 68 TRP A C 1
ATOM 581 O O . TRP A 1 68 ? 0.699 7.182 13.438 1.00 89.12 68 TRP A O 1
ATOM 591 N N . GLU A 1 69 ? -1.465 6.586 13.224 1.00 90.12 69 GLU A N 1
ATOM 592 C CA . GLU A 1 69 ? -2.015 7.643 14.065 1.00 90.12 69 GLU A CA 1
ATOM 593 C C . GLU A 1 69 ? -3.186 7.121 14.901 1.00 90.12 69 GLU A C 1
ATOM 595 O O . GLU A 1 69 ? -3.780 6.083 14.602 1.00 90.12 69 GLU A O 1
ATOM 600 N N . GLU A 1 70 ? -3.501 7.836 15.977 1.00 90.62 70 GLU A N 1
ATOM 601 C CA . GLU A 1 70 ? -4.675 7.573 16.806 1.00 90.62 70 GLU A CA 1
ATOM 602 C C . GLU A 1 70 ? -5.688 8.694 16.573 1.00 90.62 70 GLU A C 1
ATOM 604 O O . GLU A 1 70 ? -5.354 9.876 16.694 1.00 90.62 70 GLU A O 1
ATOM 609 N N . ARG A 1 71 ? -6.920 8.331 16.213 1.00 84.25 71 ARG A N 1
ATOM 610 C CA . ARG A 1 71 ? -7.996 9.271 15.895 1.00 84.25 71 ARG A CA 1
ATOM 611 C C . ARG A 1 71 ? -9.255 8.855 16.637 1.00 84.25 71 ARG A C 1
ATOM 613 O O . ARG A 1 71 ? -9.746 7.754 16.437 1.00 84.25 71 ARG A O 1
ATOM 620 N N . ASP A 1 72 ? -9.748 9.728 17.513 1.00 86.06 72 ASP A N 1
ATOM 621 C CA . ASP A 1 72 ? -10.958 9.495 18.316 1.00 86.06 72 ASP A CA 1
ATOM 622 C C . ASP A 1 72 ? -10.938 8.174 19.127 1.00 86.06 72 ASP A C 1
ATOM 624 O O . ASP A 1 72 ? -11.976 7.576 19.397 1.00 86.06 72 ASP A O 1
ATOM 628 N N . GLY A 1 73 ? -9.744 7.730 19.546 1.00 87.31 73 GLY A N 1
ATOM 629 C CA . GLY A 1 73 ? -9.530 6.475 20.282 1.00 87.31 73 GLY A CA 1
ATOM 630 C C . GLY A 1 73 ? -9.395 5.227 19.401 1.00 87.31 73 GLY A C 1
ATOM 631 O O . GLY A 1 73 ? -9.216 4.128 19.927 1.00 87.31 73 GLY A O 1
ATOM 632 N N . GLU A 1 74 ? -9.446 5.376 18.076 1.00 87.44 74 GLU A N 1
ATOM 633 C CA . GLU A 1 74 ? -9.227 4.302 17.107 1.00 87.44 74 GLU A CA 1
ATOM 634 C C . GLU A 1 74 ? -7.827 4.392 16.485 1.00 87.44 74 GLU A C 1
ATOM 636 O O . GLU A 1 74 ? -7.288 5.479 16.255 1.00 87.44 74 GLU A O 1
ATOM 641 N N . LYS A 1 75 ? -7.224 3.234 16.185 1.00 89.88 75 LYS A N 1
ATOM 642 C CA . LYS A 1 75 ? -5.945 3.172 15.469 1.00 89.88 75 LYS A CA 1
ATOM 643 C C . LYS A 1 75 ? -6.190 3.264 13.971 1.00 89.88 75 LYS A C 1
ATOM 645 O O . LYS A 1 75 ? -6.872 2.422 13.391 1.00 89.88 75 LYS A O 1
ATOM 650 N N . VAL A 1 76 ? -5.570 4.253 13.344 1.00 90.56 76 VAL A N 1
ATOM 651 C CA . VAL A 1 76 ? -5.633 4.487 11.906 1.00 90.56 76 VAL A CA 1
ATOM 652 C C . VAL A 1 76 ? -4.277 4.182 11.287 1.00 90.56 76 VAL A C 1
ATOM 654 O O . VAL A 1 76 ? -3.234 4.632 11.766 1.00 90.56 76 VAL A O 1
ATOM 657 N N . CYS A 1 77 ? -4.305 3.440 10.185 1.00 90.88 77 CYS A N 1
ATOM 658 C CA . CYS A 1 77 ? -3.158 3.249 9.314 1.00 90.88 77 CYS A CA 1
ATOM 659 C C . CYS A 1 77 ? -3.374 4.017 8.016 1.00 90.88 77 CYS A C 1
ATOM 661 O O . CYS A 1 77 ? -4.408 3.846 7.370 1.00 90.88 77 CYS A O 1
ATOM 663 N N . AR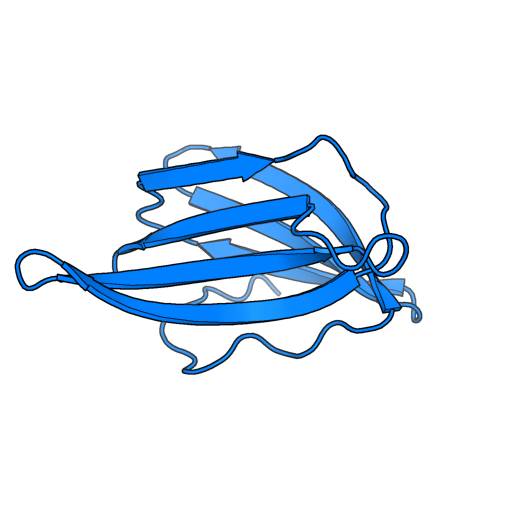G A 1 78 ? -2.370 4.776 7.580 1.00 92.19 78 ARG A N 1
ATOM 664 C CA . ARG A 1 78 ? -2.277 5.311 6.220 1.00 92.19 78 ARG A CA 1
ATOM 665 C C . ARG A 1 78 ? -1.160 4.602 5.464 1.00 92.19 78 ARG A C 1
ATOM 667 O O . ARG A 1 78 ? -0.028 4.530 5.938 1.00 92.19 78 ARG A O 1
ATOM 674 N N . ILE A 1 79 ? -1.480 4.117 4.273 1.00 91.56 79 ILE A N 1
ATOM 675 C CA . ILE A 1 79 ? -0.518 3.604 3.299 1.00 91.56 79 ILE A CA 1
ATOM 676 C C . ILE A 1 79 ? -0.366 4.662 2.209 1.00 91.56 79 ILE A C 1
ATOM 678 O O . ILE A 1 79 ? -1.362 5.088 1.623 1.00 91.56 79 ILE A O 1
ATOM 682 N N . SER A 1 80 ? 0.871 5.058 1.934 1.00 92.19 80 SER A N 1
ATOM 683 C CA . SER A 1 80 ? 1.238 5.981 0.858 1.00 92.19 80 SER A CA 1
ATOM 684 C C . SER A 1 80 ? 2.200 5.286 -0.090 1.00 92.19 80 SER A C 1
ATOM 686 O O . SER A 1 80 ? 3.204 4.734 0.356 1.00 92.19 80 SER A O 1
ATOM 688 N N . ILE A 1 81 ? 1.917 5.321 -1.387 1.00 91.38 81 ILE A N 1
ATOM 689 C CA . ILE A 1 81 ? 2.759 4.721 -2.422 1.00 91.38 81 ILE A CA 1
ATOM 690 C C . ILE A 1 81 ? 3.357 5.848 -3.257 1.00 91.38 81 ILE A C 1
ATOM 692 O O . ILE A 1 81 ? 2.621 6.674 -3.806 1.00 91.38 81 ILE A O 1
ATOM 696 N N . LEU A 1 82 ? 4.687 5.896 -3.320 1.00 91.25 82 LEU A N 1
ATOM 697 C CA . LEU A 1 82 ? 5.436 6.912 -4.051 1.00 91.25 82 LEU A CA 1
ATOM 698 C C . LEU A 1 82 ? 5.888 6.400 -5.416 1.00 91.25 82 LEU A C 1
ATOM 700 O O . LEU A 1 82 ? 6.302 5.251 -5.563 1.00 91.25 82 LEU A O 1
ATOM 704 N N . SER A 1 83 ? 5.817 7.292 -6.393 1.00 89.56 83 SER A N 1
ATOM 705 C CA . SER A 1 83 ? 6.291 7.099 -7.759 1.00 89.56 83 SER A CA 1
ATOM 706 C C . SER A 1 83 ? 7.821 7.174 -7.817 1.00 89.56 83 SER A C 1
ATOM 708 O O . SER A 1 83 ? 8.408 8.143 -7.331 1.00 89.56 83 SER A O 1
ATOM 710 N N . ALA A 1 84 ? 8.463 6.200 -8.466 1.00 89.44 84 ALA A N 1
ATOM 711 C CA . ALA A 1 84 ? 9.908 6.197 -8.730 1.00 89.44 84 ALA A CA 1
ATOM 712 C C . ALA A 1 84 ? 10.344 7.315 -9.684 1.00 89.44 84 ALA A C 1
ATOM 714 O O . ALA A 1 84 ? 11.467 7.810 -9.593 1.00 89.44 84 ALA A O 1
ATOM 715 N N . TRP A 1 85 ? 9.457 7.764 -10.576 1.00 87.69 85 TRP A N 1
ATOM 716 C CA . TRP A 1 85 ? 9.784 8.815 -11.542 1.00 87.69 85 TRP A CA 1
ATOM 717 C C . TRP A 1 85 ? 9.716 10.217 -10.952 1.00 87.69 85 TRP A C 1
ATOM 719 O O . TRP A 1 85 ? 10.506 11.088 -11.318 1.00 87.69 85 TRP A O 1
ATOM 729 N N . THR A 1 86 ? 8.744 10.465 -10.077 1.00 89.12 86 THR A N 1
ATOM 730 C CA . THR A 1 86 ? 8.436 11.812 -9.582 1.00 89.12 86 THR A CA 1
ATOM 731 C C . THR A 1 86 ? 8.795 12.013 -8.116 1.00 89.12 86 THR A C 1
ATOM 733 O O . THR A 1 86 ? 8.878 13.160 -7.671 1.00 89.12 86 THR A O 1
ATOM 736 N N . GLY A 1 87 ? 8.970 10.931 -7.351 1.00 88.19 87 GLY A N 1
ATOM 737 C CA . GLY A 1 87 ? 9.109 10.965 -5.894 1.00 88.19 87 GLY A CA 1
ATOM 738 C C . GLY A 1 87 ? 7.856 11.476 -5.174 1.00 88.19 87 GLY A C 1
ATOM 739 O O . GLY A 1 87 ? 7.924 11.829 -3.996 1.00 88.19 87 GLY A O 1
ATOM 740 N N . LYS A 1 88 ? 6.719 11.587 -5.875 1.00 90.62 88 LYS A N 1
ATOM 741 C CA . LYS A 1 88 ? 5.442 12.054 -5.322 1.00 90.62 88 LYS A CA 1
ATOM 742 C C . LYS A 1 88 ? 4.530 10.880 -5.002 1.00 90.62 88 LYS A C 1
ATOM 744 O O . LYS A 1 88 ? 4.671 9.792 -5.550 1.00 90.62 88 LYS A O 1
ATOM 749 N N . GLU A 1 89 ? 3.586 11.119 -4.101 1.00 91.00 89 GLU A N 1
ATOM 750 C CA . GLU A 1 89 ? 2.539 10.157 -3.773 1.00 91.00 89 GLU A CA 1
ATOM 751 C C . GLU A 1 89 ? 1.612 9.975 -4.979 1.00 91.00 89 GLU A C 1
ATOM 753 O O . GLU A 1 89 ? 1.005 10.934 -5.450 1.00 91.00 89 GLU A O 1
ATOM 758 N N . MET A 1 90 ? 1.523 8.748 -5.484 1.00 91.62 90 MET A N 1
ATOM 759 C CA . MET A 1 90 ? 0.640 8.400 -6.600 1.00 91.62 90 MET A CA 1
ATOM 760 C C . MET A 1 90 ? -0.676 7.773 -6.138 1.00 91.62 90 MET A C 1
ATOM 762 O O . MET A 1 90 ? -1.697 7.848 -6.828 1.00 91.62 90 MET A O 1
ATOM 766 N N . MET A 1 91 ? -0.654 7.152 -4.959 1.00 91.12 91 MET A N 1
ATOM 767 C CA . MET A 1 91 ? -1.813 6.548 -4.324 1.00 91.12 91 MET A CA 1
ATOM 768 C C . MET A 1 91 ? -1.654 6.602 -2.812 1.00 91.12 91 MET A C 1
ATOM 770 O O . MET A 1 91 ? -0.579 6.320 -2.278 1.00 91.12 91 MET A O 1
ATOM 774 N N . HIS A 1 92 ? -2.750 6.870 -2.115 1.00 92.56 92 HIS A N 1
ATOM 775 C CA . HIS A 1 92 ? -2.819 6.648 -0.681 1.00 92.56 92 HIS A CA 1
ATOM 776 C C . HIS A 1 92 ? -4.188 6.177 -0.246 1.00 92.56 92 HIS A C 1
ATOM 778 O O . HIS A 1 92 ? -5.211 6.513 -0.845 1.00 92.56 92 HIS A O 1
ATOM 784 N N . PHE A 1 93 ? -4.212 5.445 0.855 1.00 92.75 93 PHE A N 1
ATOM 785 C CA . PHE A 1 93 ? -5.450 5.073 1.512 1.00 92.75 93 PHE A CA 1
ATOM 786 C C . PHE A 1 93 ? -5.259 4.964 3.015 1.00 92.75 93 PHE A C 1
ATOM 788 O O . PHE A 1 93 ? -4.166 4.660 3.495 1.00 92.75 93 PHE A O 1
ATOM 795 N N . SER A 1 94 ? -6.345 5.206 3.741 1.00 92.94 94 SER A N 1
ATOM 796 C CA . SER A 1 94 ? -6.395 5.093 5.191 1.00 92.94 94 SER A CA 1
ATOM 797 C C . SER A 1 94 ? -7.493 4.126 5.609 1.00 92.94 94 SER A C 1
ATOM 799 O O . SER A 1 94 ? -8.589 4.132 5.036 1.00 92.94 94 SER A O 1
ATOM 801 N N . PHE A 1 95 ? -7.196 3.313 6.617 1.00 91.25 95 PHE A N 1
ATOM 802 C CA . PHE A 1 95 ? -8.126 2.354 7.198 1.00 91.25 95 PHE A CA 1
ATOM 803 C C . PHE A 1 95 ? -8.027 2.314 8.719 1.00 91.25 95 PHE A C 1
ATOM 805 O O . PHE A 1 95 ? -6.970 2.584 9.293 1.00 91.25 95 PHE A O 1
ATOM 812 N N . PHE A 1 96 ? -9.143 1.963 9.351 1.00 88.88 96 PHE A N 1
ATOM 813 C CA . PHE A 1 96 ? -9.191 1.648 10.776 1.00 88.88 96 PHE A CA 1
ATOM 814 C C . PHE A 1 96 ? -8.737 0.206 11.019 1.00 88.88 96 PHE A C 1
ATOM 816 O O . PHE A 1 96 ? -9.099 -0.693 10.250 1.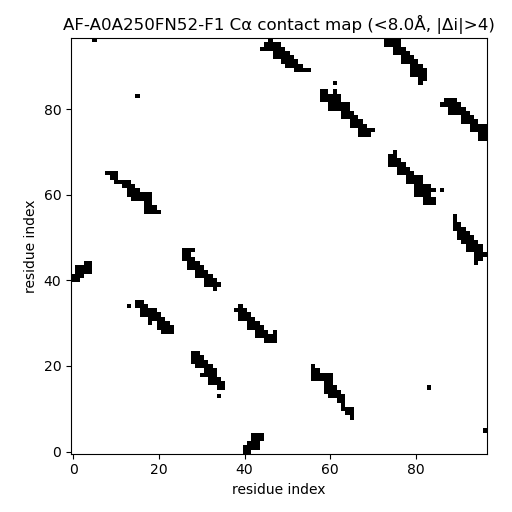00 88.88 96 PHE A O 1
ATOM 823 N N . MET A 1 97 ? -7.961 -0.007 12.084 1.00 80.69 97 MET A N 1
ATOM 824 C CA . MET A 1 97 ? -7.625 -1.344 12.590 1.00 80.69 97 MET A CA 1
ATOM 825 C C . MET A 1 97 ? -8.623 -1.849 13.621 1.00 80.69 97 MET A C 1
ATOM 827 O O . MET A 1 97 ? -8.980 -1.061 14.521 1.00 80.69 97 MET A O 1
#

pLDDT: mean 83.86, std 12.21, range [40.34, 92.94]

Foldseek 3Di:
DEDEDDDDPWDDWQAQKFFADWDDDPQKTWTWIAHPVRDIYIYIDHAWPDKDAPPDHGFGWHGWDWDWDADPNWIKIKIFTAGPVPRDTGIMIMGTD

Sequence (97 aa):
MDSLFLGIDRFPTYTDGQIFELFYQNNVLKLTLKDYQEKIVTYSFLNIFQLSFENYLNEDIDEIRTFWEERDGEKVCRISILSAWTGKEMMHFSFFM